Protein AF-A0A5J5WBJ9-F1 (afdb_monomer_lite)

Structure (mmCIF, N/CA/C/O backbone):
data_AF-A0A5J5WBJ9-F1
#
_entry.id   AF-A0A5J5WBJ9-F1
#
loop_
_atom_site.group_PDB
_atom_site.id
_atom_site.type_symbol
_atom_site.label_atom_id
_atom_site.label_alt_id
_atom_site.label_comp_id
_atom_site.label_asym_id
_atom_site.label_entity_id
_atom_site.label_seq_id
_atom_site.pdbx_PDB_ins_code
_atom_site.Cartn_x
_atom_site.Cartn_y
_atom_site.Cartn_z
_atom_site.occupancy
_atom_site.B_iso_or_equiv
_atom_site.auth_seq_id
_atom_site.auth_comp_id
_atom_site.auth_asym_id
_atom_site.auth_atom_id
_atom_site.pdbx_PDB_model_num
ATOM 1 N N . MET A 1 1 ? -6.992 -14.602 -32.167 1.00 37.50 1 MET A N 1
ATOM 2 C CA . MET A 1 1 ? -7.850 -14.339 -30.992 1.00 37.50 1 MET A CA 1
ATOM 3 C C . MET A 1 1 ? -7.803 -12.847 -30.700 1.00 37.50 1 MET A C 1
ATOM 5 O O . MET A 1 1 ? -6.756 -12.352 -30.309 1.00 37.50 1 MET A O 1
ATOM 9 N N . ARG A 1 2 ? -8.873 -12.108 -31.017 1.00 25.39 2 ARG A N 1
ATOM 10 C CA . ARG A 1 2 ? -8.967 -10.663 -30.762 1.00 25.39 2 ARG A CA 1
ATOM 11 C C . ARG A 1 2 ? -9.421 -10.459 -29.318 1.00 25.39 2 ARG A C 1
ATOM 13 O O . ARG A 1 2 ? -10.527 -10.859 -28.972 1.00 25.39 2 ARG A O 1
ATOM 20 N N . CYS A 1 3 ? -8.558 -9.868 -28.498 1.00 26.92 3 CYS A N 1
ATOM 21 C CA . CYS A 1 3 ? -8.935 -9.369 -27.183 1.00 26.92 3 CYS A CA 1
ATOM 22 C C . CYS A 1 3 ? -9.713 -8.067 -27.404 1.00 26.92 3 CYS A C 1
ATOM 24 O O . CYS A 1 3 ? -9.170 -7.117 -27.970 1.00 26.92 3 CYS A O 1
ATOM 26 N N . SER A 1 4 ? -10.996 -8.059 -27.053 1.00 29.95 4 SER A N 1
ATOM 27 C CA . SER A 1 4 ? -11.848 -6.879 -27.195 1.00 29.95 4 SER A CA 1
ATOM 28 C C . SER A 1 4 ? -11.725 -6.044 -25.924 1.00 29.95 4 SER A C 1
ATOM 30 O O . SER A 1 4 ? -11.955 -6.553 -24.830 1.00 29.95 4 SER A O 1
ATOM 32 N N . LEU A 1 5 ? -11.312 -4.787 -26.094 1.00 36.09 5 LEU A N 1
ATOM 33 C CA . LEU A 1 5 ? -11.252 -3.741 -25.072 1.00 36.09 5 LEU A CA 1
ATOM 34 C C . LEU A 1 5 ? -12.552 -3.696 -24.257 1.00 36.09 5 LEU A C 1
ATOM 36 O O . LEU A 1 5 ? -13.621 -3.472 -24.818 1.00 36.09 5 LEU A O 1
ATOM 40 N N . VAL A 1 6 ? -12.448 -3.870 -22.939 1.00 37.69 6 VAL A N 1
ATOM 41 C CA . VAL A 1 6 ? -13.538 -3.547 -22.014 1.00 37.69 6 VAL A CA 1
ATOM 42 C C . VAL A 1 6 ? -13.414 -2.061 -21.693 1.00 37.69 6 VAL A C 1
ATOM 44 O O . VAL A 1 6 ? -12.422 -1.623 -21.109 1.00 37.69 6 VAL A O 1
ATOM 47 N N . GLU A 1 7 ? -14.386 -1.278 -22.151 1.00 31.20 7 GLU A N 1
ATOM 48 C CA . GLU A 1 7 ? -14.459 0.159 -21.890 1.00 31.20 7 GLU A CA 1
ATOM 49 C C . GLU A 1 7 ? -14.558 0.463 -20.385 1.00 31.20 7 GLU A C 1
ATOM 51 O O . GLU A 1 7 ? -15.224 -0.261 -19.640 1.00 31.20 7 GLU A O 1
ATOM 56 N N . PRO A 1 8 ? -13.939 1.561 -19.917 1.00 35.12 8 PRO A N 1
ATOM 57 C CA . PRO A 1 8 ? -14.024 1.959 -18.522 1.00 35.12 8 PRO A CA 1
ATOM 58 C C . PRO A 1 8 ? -15.441 2.450 -18.188 1.00 35.12 8 PRO A C 1
ATOM 60 O O . PRO A 1 8 ? -15.953 3.394 -18.796 1.00 35.12 8 PRO A O 1
ATOM 63 N N . LEU A 1 9 ? -16.065 1.819 -17.189 1.00 41.16 9 LEU A N 1
ATOM 64 C CA . LEU A 1 9 ? -17.380 2.190 -16.663 1.00 41.16 9 LEU A CA 1
ATOM 65 C C . LEU A 1 9 ? -17.372 3.652 -16.181 1.00 41.16 9 LEU A C 1
ATOM 67 O O . LEU A 1 9 ? -16.736 4.004 -15.187 1.00 41.16 9 LEU A O 1
ATOM 71 N N . LYS A 1 10 ? -18.095 4.522 -16.896 1.00 32.03 10 LYS A N 1
ATOM 72 C CA . LYS A 1 10 ? -18.356 5.906 -16.480 1.00 32.03 10 LYS A CA 1
ATOM 73 C C . LYS A 1 10 ? -19.368 5.917 -15.332 1.00 32.03 10 LYS A C 1
ATOM 75 O O . LYS A 1 10 ? -20.545 5.635 -15.535 1.00 32.03 10 LYS A O 1
ATOM 80 N N . PHE A 1 11 ? -18.925 6.319 -14.143 1.00 40.19 11 PHE A N 1
ATOM 81 C CA . PHE A 1 11 ? -19.785 6.508 -12.976 1.00 40.19 11 PHE A CA 1
ATOM 82 C C . PHE A 1 11 ? -20.435 7.901 -12.997 1.00 40.19 11 PHE A C 1
ATOM 84 O O . PHE A 1 11 ? -19.752 8.913 -12.844 1.00 40.19 11 PHE A O 1
ATOM 91 N N . LYS A 1 12 ? -21.764 7.968 -13.143 1.00 33.06 12 LYS A N 1
ATOM 92 C CA . LYS A 1 12 ? -22.555 9.141 -12.735 1.00 33.06 12 LYS A CA 1
ATOM 93 C C . LYS A 1 12 ? -23.240 8.831 -11.400 1.00 33.06 12 LYS A C 1
ATOM 95 O O . LYS A 1 12 ? -23.960 7.847 -11.288 1.00 33.06 12 LYS A O 1
ATOM 100 N N . ASN A 1 13 ? -23.010 9.700 -10.416 1.00 35.25 13 ASN A N 1
ATOM 101 C CA . ASN A 1 13 ? -23.676 9.776 -9.106 1.00 35.25 13 ASN A CA 1
ATOM 102 C C . ASN A 1 13 ? -23.397 8.666 -8.074 1.00 35.25 13 ASN A C 1
ATOM 104 O O . ASN A 1 13 ? -24.315 8.219 -7.393 1.00 35.25 13 ASN A O 1
ATOM 108 N N . GLY A 1 14 ? -22.125 8.301 -7.876 1.00 42.06 14 GLY A N 1
ATOM 109 C CA . GLY A 1 14 ? -21.617 7.849 -6.564 1.00 42.06 14 GLY A CA 1
ATOM 110 C C . GLY A 1 14 ? -22.241 6.593 -5.938 1.00 42.06 14 GLY A C 1
ATOM 111 O O . GLY A 1 14 ? -21.978 6.313 -4.774 1.00 42.06 14 GLY A O 1
ATOM 112 N N . LYS A 1 15 ? -23.048 5.829 -6.677 1.00 34.28 15 LYS A N 1
ATOM 113 C CA . LYS A 1 15 ? -23.589 4.537 -6.250 1.00 34.28 15 LYS A CA 1
ATOM 114 C C . LYS A 1 15 ? -23.292 3.497 -7.331 1.00 34.28 15 LYS A C 1
ATOM 116 O O . LYS A 1 15 ? -23.750 3.680 -8.460 1.00 34.28 15 LYS A O 1
ATOM 121 N N . PRO A 1 16 ? -22.547 2.421 -7.032 1.00 38.72 16 PRO A N 1
ATOM 122 C CA . PRO A 1 16 ? -22.437 1.299 -7.951 1.00 38.72 16 PRO A CA 1
ATOM 123 C C . PRO A 1 16 ? -23.768 0.534 -7.959 1.00 38.72 16 PRO A C 1
ATOM 125 O O . PRO A 1 16 ? -24.131 -0.123 -6.987 1.00 38.72 16 PRO A O 1
ATOM 128 N N . HIS A 1 17 ? -24.517 0.649 -9.057 1.00 34.25 17 HIS A N 1
ATOM 129 C CA . HIS A 1 17 ? -25.639 -0.235 -9.362 1.00 34.25 17 HIS A CA 1
ATOM 130 C C . HIS A 1 17 ? -25.086 -1.431 -10.140 1.00 34.25 17 HIS A C 1
ATOM 132 O O . HIS A 1 17 ? -24.759 -1.314 -11.320 1.00 34.25 17 HIS A O 1
ATOM 138 N N . PHE A 1 18 ? -24.946 -2.573 -9.477 1.00 38.94 18 PHE A N 1
ATOM 139 C CA . PHE A 1 18 ? -24.620 -3.833 -10.134 1.00 38.94 18 PHE A CA 1
ATOM 140 C C . PHE A 1 18 ? -25.850 -4.291 -10.946 1.00 38.94 18 PHE A C 1
ATOM 142 O O . PHE A 1 18 ? -26.937 -4.418 -10.378 1.00 38.94 18 PHE A O 1
ATOM 149 N N . PRO A 1 19 ? -25.752 -4.512 -12.270 1.00 31.17 19 PRO A N 1
ATOM 150 C CA . PRO A 1 19 ? -26.824 -5.167 -12.998 1.00 31.17 19 PRO A CA 1
ATOM 151 C C . PRO A 1 19 ? -26.807 -6.648 -12.609 1.00 31.17 19 PRO A C 1
ATOM 153 O O . PRO A 1 19 ? -25.920 -7.398 -13.008 1.00 31.17 19 PRO A O 1
ATOM 156 N N . LE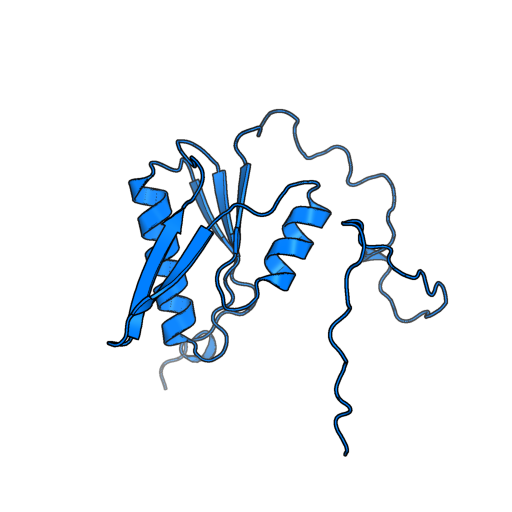U A 1 20 ? -27.776 -7.053 -11.789 1.00 37.75 20 LEU A N 1
ATOM 157 C CA . LEU A 1 20 ? -28.062 -8.454 -11.497 1.00 37.75 20 LEU A CA 1
ATOM 158 C C . LEU A 1 20 ? -28.526 -9.147 -12.786 1.00 37.75 20 LEU A C 1
ATOM 160 O O . LEU A 1 20 ? -29.705 -9.098 -13.125 1.00 37.75 20 LEU A O 1
ATOM 164 N N . LEU A 1 21 ? -27.618 -9.817 -13.495 1.00 35.09 21 LEU A N 1
ATOM 165 C CA . LEU A 1 21 ? -27.990 -10.883 -14.425 1.00 35.09 21 LEU A CA 1
ATOM 166 C C . LEU A 1 21 ? -28.059 -12.186 -13.624 1.00 35.09 21 LEU A C 1
ATOM 168 O O . LEU A 1 21 ? -27.122 -12.973 -13.547 1.00 35.09 21 LEU A O 1
ATOM 172 N N . ALA A 1 22 ? -29.186 -12.366 -12.943 1.00 36.09 22 ALA A N 1
ATOM 173 C CA . ALA A 1 22 ? -29.522 -13.609 -12.273 1.00 36.09 22 ALA A CA 1
ATOM 174 C C . ALA A 1 22 ? -29.914 -14.650 -13.334 1.00 36.09 22 ALA A C 1
ATOM 176 O O . ALA A 1 22 ? -31.062 -14.647 -13.766 1.00 36.09 22 ALA A O 1
ATOM 177 N N . SER A 1 23 ? -28.980 -15.483 -13.815 1.00 39.19 23 SER A N 1
ATOM 178 C CA . SER A 1 23 ? -29.309 -16.794 -14.435 1.00 39.19 23 SER A CA 1
ATOM 179 C C . SER A 1 23 ? -28.131 -17.675 -14.894 1.00 39.19 23 SER A C 1
ATOM 181 O O . SER A 1 23 ? -28.389 -18.651 -15.591 1.00 39.19 23 SER A O 1
ATOM 183 N N . ASP A 1 24 ? -26.874 -17.454 -14.487 1.00 33.31 24 ASP A N 1
ATOM 184 C CA . ASP A 1 24 ? -25.800 -18.414 -14.817 1.00 33.31 24 ASP A CA 1
ATOM 185 C C . ASP A 1 24 ? -25.565 -19.452 -13.695 1.00 33.31 24 ASP A C 1
ATOM 187 O O . ASP A 1 24 ? -25.149 -19.082 -12.593 1.00 33.31 24 ASP A O 1
ATOM 191 N N . PRO A 1 25 ? -25.764 -20.766 -13.946 1.00 39.06 25 PRO A N 1
ATOM 192 C CA . PRO A 1 25 ? -25.633 -21.827 -12.939 1.00 39.06 25 PRO A CA 1
ATOM 193 C C . PRO A 1 25 ? -24.176 -22.199 -12.594 1.00 39.06 25 PRO A C 1
ATOM 195 O O . PRO A 1 25 ? -23.948 -23.129 -11.825 1.00 39.06 25 PRO A O 1
ATOM 198 N N . ALA A 1 26 ? -23.184 -21.491 -13.145 1.00 41.34 26 ALA A N 1
ATOM 199 C CA . ALA A 1 26 ? -21.758 -21.719 -12.887 1.00 41.34 26 ALA A CA 1
ATOM 200 C C . ALA A 1 26 ? -21.170 -20.820 -11.781 1.00 41.34 26 ALA A C 1
ATOM 202 O O . ALA A 1 26 ? -19.983 -20.927 -11.469 1.00 41.34 26 ALA A O 1
ATOM 203 N N . PHE A 1 27 ? -21.971 -19.936 -11.177 1.00 33.28 27 PHE A N 1
ATOM 204 C CA . PHE A 1 27 ? -21.518 -19.118 -10.056 1.00 33.28 27 PHE A CA 1
ATOM 205 C C . PHE A 1 27 ? -21.615 -19.904 -8.743 1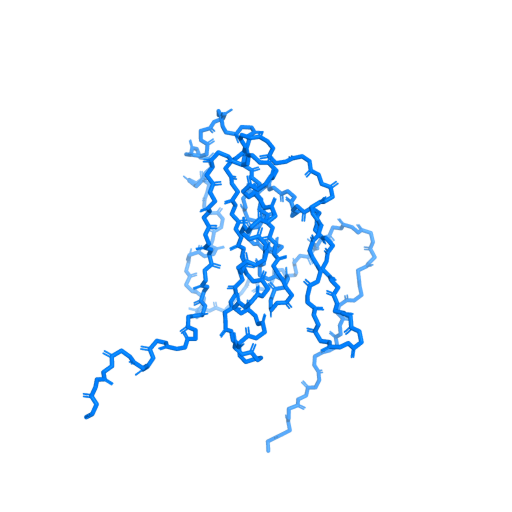.00 33.28 27 PHE A C 1
ATOM 207 O O . PHE A 1 27 ? -22.712 -20.324 -8.369 1.00 33.28 27 PHE A O 1
ATOM 214 N N . PRO A 1 28 ? -20.506 -20.100 -8.004 1.00 34.16 28 PRO A N 1
ATOM 215 C CA . PRO A 1 28 ? -20.591 -20.661 -6.667 1.00 34.16 28 PRO A CA 1
ATOM 216 C C . PRO A 1 28 ? -21.463 -19.747 -5.798 1.00 34.16 28 PRO A C 1
ATOM 218 O O . PRO A 1 28 ? -21.251 -18.534 -5.737 1.00 34.16 28 PRO A O 1
ATOM 221 N N . THR A 1 29 ? -22.407 -20.345 -5.070 1.00 38.69 29 THR A N 1
ATOM 222 C CA . THR A 1 29 ? -23.354 -19.710 -4.129 1.00 38.69 29 THR A CA 1
ATOM 223 C C . THR A 1 29 ? -22.676 -18.923 -2.993 1.00 38.69 29 THR A C 1
ATOM 225 O O . THR A 1 29 ? -23.347 -18.347 -2.144 1.00 38.69 29 THR A O 1
ATOM 228 N N . PHE A 1 30 ? -21.340 -18.857 -2.983 1.00 43.66 30 PHE A N 1
ATOM 229 C CA . PHE A 1 30 ? -20.525 -18.011 -2.113 1.00 43.66 30 PHE A CA 1
ATOM 230 C C . PHE A 1 30 ? -20.877 -16.517 -2.232 1.00 43.66 30 PHE A C 1
ATOM 232 O O . PHE A 1 30 ? -20.699 -15.770 -1.278 1.00 43.66 30 PHE A O 1
ATOM 239 N N . PHE A 1 31 ? -21.412 -16.093 -3.383 1.00 40.62 31 PHE A N 1
ATOM 240 C CA . PHE A 1 31 ? -21.829 -14.710 -3.641 1.00 40.62 31 PHE A CA 1
ATOM 241 C C . PHE A 1 31 ? -23.324 -14.445 -3.412 1.00 40.62 31 PHE A C 1
ATOM 243 O O . PHE A 1 31 ? -23.793 -13.337 -3.675 1.00 40.62 31 PHE A O 1
ATOM 250 N N . SER A 1 32 ? -24.097 -15.420 -2.922 1.00 36.66 32 SER A N 1
ATOM 251 C CA . SER A 1 32 ? -25.461 -15.127 -2.479 1.00 36.66 32 SER A CA 1
ATOM 252 C C . SER A 1 32 ? -25.401 -14.291 -1.196 1.00 36.66 32 SER A C 1
ATOM 254 O O . SER A 1 32 ? -24.756 -14.723 -0.237 1.00 36.66 32 SER A O 1
ATOM 256 N N . PRO A 1 33 ? -26.082 -13.131 -1.121 1.00 43.94 33 PRO A N 1
ATOM 257 C CA . PRO A 1 33 ? -26.182 -12.348 0.101 1.00 43.94 33 PRO A CA 1
ATOM 258 C C . PRO A 1 33 ? -27.173 -13.046 1.038 1.00 43.94 33 PRO A C 1
ATOM 260 O O . PRO A 1 33 ? -28.291 -12.588 1.256 1.00 43.94 33 PRO A O 1
ATOM 263 N N . ASN A 1 34 ? -26.784 -14.207 1.560 1.00 34.66 34 ASN A N 1
ATOM 264 C CA . ASN A 1 34 ? -27.501 -14.844 2.645 1.00 34.66 34 ASN A CA 1
ATOM 265 C C . ASN A 1 34 ? -27.129 -14.101 3.925 1.00 34.66 34 ASN A C 1
ATOM 267 O O . ASN A 1 34 ? -25.961 -13.980 4.296 1.00 34.66 34 ASN A O 1
ATOM 271 N N . SER A 1 35 ? -28.165 -13.588 4.573 1.00 42.03 35 SER A N 1
ATOM 272 C CA . SER A 1 35 ? -28.226 -12.724 5.750 1.00 42.03 35 SER A CA 1
ATOM 273 C C . SER A 1 35 ? -27.650 -13.326 7.045 1.00 42.03 35 SER A C 1
ATOM 275 O O . SER A 1 35 ? -28.189 -13.098 8.123 1.00 42.03 35 SER A O 1
ATOM 277 N N . HIS A 1 36 ? -26.561 -14.095 6.961 1.00 40.97 36 HIS A N 1
ATOM 278 C CA . HIS A 1 36 ? -25.895 -14.738 8.095 1.00 40.97 36 HIS A CA 1
ATOM 279 C C . HIS A 1 36 ? -24.435 -14.302 8.307 1.00 40.97 36 HIS A C 1
ATOM 281 O O . HIS A 1 36 ? -23.872 -14.614 9.349 1.00 40.97 36 HIS A O 1
ATOM 287 N N . PHE A 1 37 ? -23.840 -13.519 7.397 1.00 41.88 37 PHE A N 1
ATOM 288 C CA . PHE A 1 37 ? -22.499 -12.929 7.588 1.00 41.88 37 PHE A CA 1
ATOM 289 C C . PHE A 1 37 ? -22.535 -11.533 8.243 1.00 41.88 37 PHE A C 1
ATOM 291 O O . PHE A 1 37 ? -21.555 -10.795 8.227 1.00 41.88 37 PHE A O 1
ATOM 298 N N . GLN A 1 38 ? -23.686 -11.142 8.799 1.00 41.28 38 GLN A N 1
ATOM 299 C CA . GLN A 1 38 ? -23.926 -9.790 9.314 1.00 41.28 38 GLN A CA 1
ATOM 300 C C . GLN A 1 38 ? -23.560 -9.621 10.802 1.00 41.28 38 GLN A C 1
ATOM 302 O O . GLN A 1 38 ? -23.540 -8.491 11.285 1.00 41.28 38 GLN A O 1
ATOM 307 N N . ASN A 1 39 ? -23.255 -10.697 11.541 1.00 40.66 39 ASN A N 1
ATOM 308 C CA . ASN A 1 39 ? -23.261 -10.645 13.012 1.00 40.66 39 ASN A CA 1
ATOM 309 C C . ASN A 1 39 ? -21.907 -10.836 13.723 1.00 40.66 39 ASN A C 1
ATOM 311 O O . ASN A 1 39 ? -21.866 -10.643 14.934 1.00 40.66 39 ASN A O 1
ATOM 315 N N . ASP A 1 40 ? -20.803 -11.113 13.018 1.00 47.59 40 ASP A N 1
ATOM 316 C CA . ASP A 1 40 ? -19.493 -11.342 13.665 1.00 47.59 40 ASP A CA 1
ATOM 317 C C . ASP A 1 40 ? -18.484 -10.193 13.532 1.00 47.59 40 ASP A C 1
ATOM 319 O O . ASP A 1 40 ? -17.419 -10.235 14.156 1.00 47.59 40 ASP A O 1
ATOM 323 N N . ILE A 1 41 ? -18.806 -9.113 12.805 1.00 55.41 41 ILE A N 1
ATOM 324 C CA . ILE A 1 41 ? -18.036 -7.868 12.940 1.00 55.41 41 ILE A CA 1
ATOM 325 C C . ILE A 1 41 ? -18.460 -7.232 14.263 1.00 55.41 41 ILE A C 1
ATOM 327 O O . ILE A 1 41 ? -19.337 -6.372 14.332 1.00 55.41 41 ILE A O 1
ATOM 331 N N . ASN A 1 42 ? -17.850 -7.737 15.336 1.00 47.50 42 ASN A N 1
ATOM 332 C CA . ASN A 1 42 ? -17.911 -7.192 16.677 1.00 47.50 42 ASN A CA 1
ATOM 333 C C . ASN A 1 42 ? -17.854 -5.664 16.584 1.00 47.50 42 ASN A C 1
ATOM 335 O O . ASN A 1 42 ? -16.866 -5.087 16.127 1.00 47.50 42 ASN A O 1
ATOM 339 N N . LYS A 1 43 ? -18.920 -5.012 17.051 1.00 46.06 43 LYS A N 1
ATOM 340 C CA . LYS A 1 43 ? -19.172 -3.559 17.041 1.00 46.06 43 LYS A CA 1
ATOM 341 C C . LYS A 1 43 ? -18.115 -2.727 17.804 1.00 46.06 43 LYS A C 1
ATOM 343 O O . LYS A 1 43 ? -18.307 -1.538 18.037 1.00 46.06 43 LYS A O 1
ATOM 348 N N . HIS A 1 44 ? -17.006 -3.347 18.206 1.00 45.16 44 HIS A N 1
ATOM 349 C CA . HIS A 1 44 ? -15.931 -2.796 19.020 1.00 45.16 44 HIS A CA 1
ATOM 350 C C . HIS A 1 44 ? -14.653 -2.423 18.260 1.00 45.16 44 HIS A C 1
ATOM 352 O O . HIS A 1 44 ? -13.796 -1.786 18.871 1.00 45.16 44 HIS A O 1
ATOM 358 N N . ASP A 1 45 ? -14.507 -2.734 16.965 1.00 56.44 45 ASP A N 1
ATOM 359 C CA . ASP A 1 45 ? -13.329 -2.289 16.203 1.00 56.44 45 ASP A CA 1
ATOM 360 C C . ASP A 1 45 ? -13.619 -1.046 15.351 1.00 56.44 45 ASP A C 1
ATOM 362 O O . ASP A 1 45 ? -13.465 -1.027 14.133 1.00 56.44 45 ASP A O 1
ATOM 366 N N . THR A 1 46 ? -13.983 0.059 16.009 1.00 62.06 46 THR A N 1
ATOM 367 C CA . THR A 1 46 ? -14.028 1.410 15.406 1.00 62.06 46 THR A CA 1
ATOM 368 C C . THR A 1 46 ? -12.659 1.905 14.917 1.00 62.06 46 THR A C 1
ATOM 370 O O . THR A 1 46 ? -12.506 3.063 14.527 1.00 62.06 46 THR A O 1
ATOM 373 N N . ARG A 1 47 ? -11.634 1.049 14.955 1.00 84.50 47 ARG A N 1
ATOM 374 C CA . ARG A 1 47 ? -10.244 1.363 14.647 1.00 84.50 47 ARG A CA 1
ATOM 375 C C . ARG A 1 47 ? -9.687 0.483 13.527 1.00 84.50 47 ARG A C 1
ATOM 377 O O . ARG A 1 47 ? -8.470 0.438 13.369 1.00 84.50 47 ARG A O 1
ATOM 384 N N . LEU A 1 48 ? -10.529 -0.191 12.743 1.00 94.06 48 LEU A N 1
ATOM 385 C CA . LEU A 1 48 ? -10.090 -0.915 11.549 1.00 94.06 48 LEU A CA 1
ATOM 386 C C . LEU A 1 48 ? -9.908 0.047 10.367 1.00 94.06 48 LEU A C 1
ATOM 388 O O . LEU A 1 48 ? -10.762 0.892 10.103 1.00 94.06 48 LEU A O 1
ATOM 392 N N . ARG A 1 49 ? -8.782 -0.066 9.655 1.00 95.69 49 ARG A N 1
ATOM 393 C CA . ARG A 1 49 ? -8.462 0.740 8.467 1.00 95.69 49 ARG A CA 1
ATOM 394 C C . ARG A 1 49 ? -7.918 -0.141 7.353 1.00 95.69 49 ARG A C 1
ATOM 396 O O . ARG A 1 49 ? -7.033 -0.954 7.599 1.00 95.69 49 ARG A O 1
ATOM 403 N N . ILE A 1 50 ? -8.413 0.050 6.135 1.00 97.06 50 ILE A N 1
ATOM 404 C CA . ILE A 1 50 ? -7.969 -0.685 4.946 1.00 97.06 50 ILE A CA 1
ATOM 405 C C . ILE A 1 50 ? -7.341 0.317 3.987 1.00 97.06 50 ILE A C 1
ATOM 407 O O . ILE A 1 50 ? -7.970 1.316 3.663 1.00 97.06 50 ILE A O 1
ATOM 411 N N . PHE A 1 51 ? -6.132 0.049 3.510 1.00 97.94 51 PHE A N 1
ATOM 412 C CA . PHE A 1 51 ? -5.494 0.812 2.440 1.00 97.94 51 PHE A CA 1
ATOM 413 C C . PHE A 1 51 ? -5.124 -0.129 1.303 1.00 97.94 51 PHE A C 1
ATOM 415 O O . PHE A 1 51 ? -4.838 -1.304 1.529 1.00 97.94 51 PHE A O 1
ATOM 422 N N . SER A 1 52 ? -5.083 0.403 0.087 1.00 98.00 52 SER A N 1
ATOM 423 C CA . SER A 1 52 ? -4.581 -0.316 -1.079 1.00 98.00 52 SER A CA 1
ATOM 424 C C . SER A 1 52 ? -3.327 0.356 -1.609 1.00 98.00 52 SER A C 1
ATOM 426 O O . SER A 1 52 ? -3.257 1.586 -1.643 1.00 98.00 52 SER A O 1
ATOM 428 N N . GLY A 1 53 ? -2.361 -0.445 -2.049 1.00 97.06 53 GLY A N 1
ATOM 429 C CA . GLY A 1 53 ? -1.305 0.048 -2.923 1.00 97.06 53 GLY A CA 1
ATOM 430 C C . GLY A 1 53 ? -1.780 0.179 -4.376 1.00 97.06 53 GLY A C 1
ATOM 431 O O . GLY A 1 53 ? -2.969 0.033 -4.688 1.00 97.06 53 GLY A O 1
ATOM 432 N N . THR A 1 54 ? -0.841 0.474 -5.268 1.00 97.19 54 THR A N 1
ATOM 433 C CA . THR A 1 54 ? -1.047 0.755 -6.692 1.00 97.19 54 THR A CA 1
ATOM 434 C C . THR A 1 54 ? -1.186 -0.500 -7.549 1.00 97.19 54 THR A C 1
ATOM 436 O O . THR A 1 54 ? -1.696 -0.403 -8.664 1.00 97.19 54 THR A O 1
ATOM 439 N N . ALA A 1 55 ? -0.808 -1.678 -7.040 1.00 96.56 55 ALA A N 1
ATOM 440 C CA . ALA A 1 55 ? -0.831 -2.913 -7.820 1.00 96.56 55 ALA A CA 1
ATOM 441 C C . ALA A 1 55 ? -2.257 -3.360 -8.186 1.00 96.56 55 ALA A C 1
ATOM 443 O O . ALA A 1 55 ? -2.483 -3.874 -9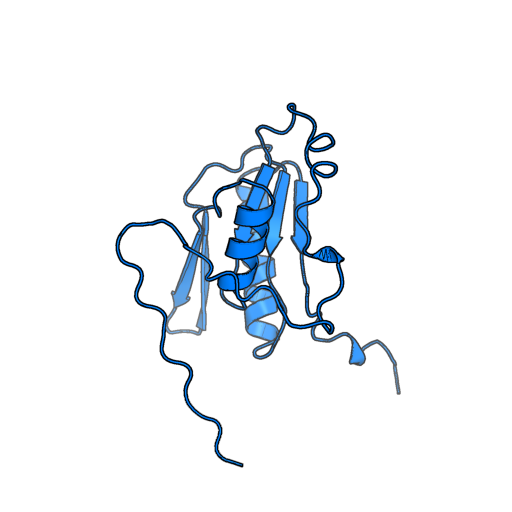.281 1.00 96.56 55 ALA A O 1
ATOM 444 N N . ASN A 1 56 ? -3.225 -3.178 -7.277 1.00 96.19 56 ASN A N 1
ATOM 445 C CA . ASN A 1 56 ? -4.640 -3.447 -7.549 1.00 96.19 56 ASN A CA 1
ATOM 446 C C . ASN A 1 56 ? -5.584 -2.640 -6.625 1.00 96.19 56 ASN A C 1
ATOM 448 O O . ASN A 1 56 ? -6.126 -3.193 -5.664 1.00 96.19 56 ASN A O 1
ATOM 452 N N . PRO A 1 57 ? -5.819 -1.345 -6.914 1.00 95.69 57 PRO A N 1
ATOM 453 C CA . PRO A 1 57 ? -6.715 -0.503 -6.118 1.00 95.69 57 PRO A CA 1
ATOM 454 C C . PRO A 1 57 ? -8.183 -0.943 -6.171 1.00 95.69 57 PRO A C 1
ATOM 456 O O . PRO A 1 57 ? -8.912 -0.748 -5.199 1.00 95.69 57 PRO A O 1
ATOM 459 N N . ALA A 1 58 ? -8.617 -1.557 -7.278 1.00 96.56 58 ALA A N 1
ATOM 460 C CA . ALA A 1 58 ? -9.986 -2.044 -7.434 1.00 96.56 58 ALA A CA 1
ATOM 461 C C . ALA A 1 58 ? -10.306 -3.138 -6.406 1.00 96.56 58 ALA A C 1
ATOM 463 O O . ALA A 1 58 ? -11.316 -3.053 -5.714 1.00 96.56 58 ALA A O 1
ATOM 464 N N . LEU A 1 59 ? -9.392 -4.094 -6.220 1.00 95.94 59 LEU A N 1
ATOM 465 C CA . LEU A 1 59 ? -9.556 -5.153 -5.226 1.00 95.94 59 LEU A CA 1
ATOM 466 C C . LEU A 1 59 ? -9.629 -4.602 -3.796 1.00 95.94 59 LEU A C 1
ATOM 468 O O . LEU A 1 59 ? -10.465 -5.035 -3.008 1.00 95.94 59 LEU A O 1
ATOM 472 N N . GLY A 1 60 ? -8.781 -3.628 -3.450 1.00 95.56 60 GLY A N 1
ATOM 473 C CA . GLY A 1 60 ? -8.855 -2.974 -2.142 1.00 95.56 60 GLY A CA 1
ATOM 474 C C . GLY A 1 60 ? -10.209 -2.296 -1.909 1.00 95.56 60 GLY A C 1
ATOM 475 O O . GLY A 1 60 ? -10.785 -2.416 -0.827 1.00 95.56 60 GLY A O 1
ATOM 476 N N . GLN A 1 61 ? -10.744 -1.637 -2.939 1.00 96.06 61 GLN A N 1
ATOM 477 C CA . GLN A 1 61 ? -12.055 -0.992 -2.893 1.00 96.06 61 GLN A CA 1
ATOM 478 C C . GLN A 1 61 ? -13.205 -2.000 -2.746 1.00 96.06 61 GLN A C 1
ATOM 480 O O . GLN A 1 61 ? -14.138 -1.745 -1.984 1.00 96.06 61 GLN A O 1
ATOM 485 N N . GLU A 1 62 ? -13.141 -3.135 -3.443 1.00 96.06 62 GLU A N 1
ATOM 486 C CA . GLU A 1 62 ? -14.122 -4.222 -3.332 1.00 96.06 62 GLU A CA 1
ATOM 487 C C . GLU A 1 62 ? -14.129 -4.835 -1.928 1.00 96.06 62 GLU A C 1
ATOM 489 O O . GLU A 1 62 ? -15.197 -4.984 -1.335 1.00 96.06 62 GLU A O 1
ATOM 494 N N . ILE A 1 63 ? -12.951 -5.111 -1.356 1.00 94.06 63 ILE A N 1
ATOM 495 C CA . ILE A 1 63 ? -12.820 -5.635 0.013 1.00 94.06 63 ILE A CA 1
ATOM 496 C C . ILE A 1 63 ? -13.409 -4.647 1.025 1.00 94.06 63 ILE A C 1
ATOM 498 O O . ILE A 1 63 ? -14.195 -5.043 1.886 1.00 94.06 63 ILE A O 1
ATOM 502 N N . ALA A 1 64 ? -13.072 -3.358 0.912 1.00 93.69 64 ALA A N 1
ATOM 503 C CA . ALA A 1 64 ? -13.618 -2.331 1.795 1.00 93.69 64 ALA A CA 1
ATOM 504 C C . ALA A 1 64 ? -15.151 -2.255 1.688 1.00 93.69 64 ALA A C 1
ATOM 506 O O . ALA A 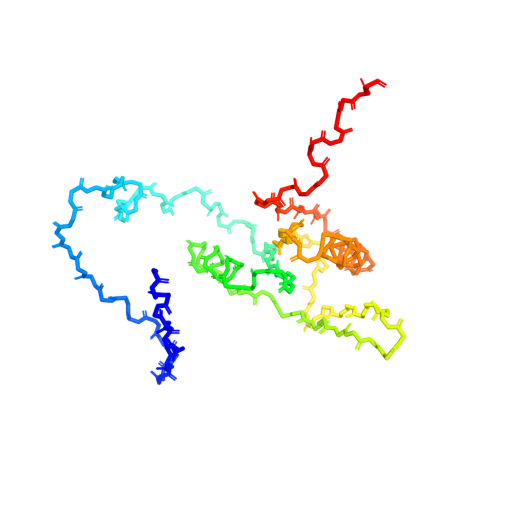1 64 ? -15.840 -2.271 2.707 1.00 93.69 64 ALA A O 1
ATOM 507 N N . CYS A 1 65 ? -15.686 -2.273 0.462 1.00 93.19 65 CYS A N 1
ATOM 508 C CA . CYS A 1 65 ? -17.124 -2.252 0.211 1.00 93.19 65 CYS A CA 1
ATOM 509 C C . CYS A 1 65 ? -17.836 -3.476 0.803 1.00 93.19 65 CYS A C 1
ATOM 511 O O . CYS A 1 65 ? -18.860 -3.317 1.464 1.00 93.19 65 CYS A O 1
ATOM 513 N N . TYR A 1 66 ? -17.268 -4.672 0.632 1.00 94.06 66 TYR A N 1
ATOM 514 C CA . TYR A 1 66 ? -17.800 -5.908 1.208 1.00 94.06 66 TYR A CA 1
ATOM 515 C C . TYR A 1 66 ? -17.845 -5.861 2.743 1.00 94.06 66 TYR A C 1
ATOM 517 O O . TYR A 1 66 ? -18.782 -6.362 3.357 1.00 94.06 66 TYR A O 1
ATOM 525 N N . MET A 1 67 ? -16.867 -5.205 3.371 1.00 90.00 67 MET A N 1
ATOM 526 C CA . MET A 1 67 ? -16.821 -5.004 4.824 1.00 90.00 67 MET A CA 1
ATOM 527 C C . MET A 1 67 ? -17.683 -3.830 5.319 1.00 90.00 67 MET A C 1
ATOM 529 O O . MET A 1 67 ? -17.723 -3.576 6.522 1.00 90.00 67 MET A O 1
ATOM 533 N N . GLY A 1 68 ? -18.356 -3.096 4.426 1.00 89.00 68 GLY A N 1
ATOM 534 C CA . GLY A 1 68 ? -19.118 -1.895 4.780 1.00 89.00 68 GLY A CA 1
ATOM 535 C C . GLY A 1 68 ? -18.243 -0.720 5.236 1.00 89.00 68 GLY A C 1
ATOM 536 O O . GLY A 1 68 ? -18.697 0.120 6.009 1.00 89.00 68 GLY A O 1
ATOM 537 N N . LEU A 1 69 ? -16.986 -0.671 4.787 1.00 91.62 69 LEU A N 1
ATOM 538 C CA . LEU A 1 69 ? -15.996 0.350 5.125 1.00 91.62 69 LEU A CA 1
ATOM 539 C C . LEU A 1 69 ? -15.626 1.191 3.900 1.00 91.62 69 LEU A C 1
ATOM 541 O O . LEU A 1 69 ? -15.757 0.767 2.752 1.00 91.62 69 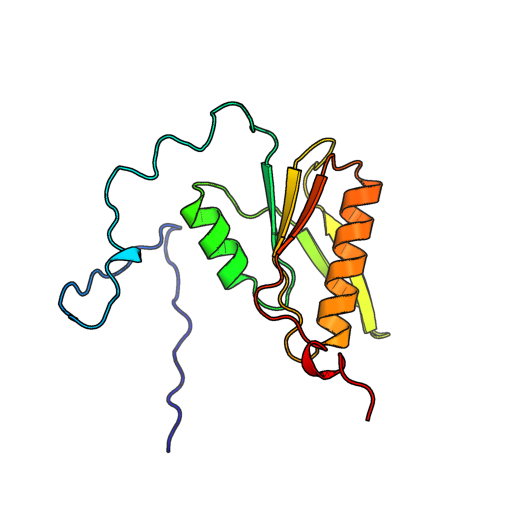LEU A O 1
ATOM 545 N N . GLU A 1 70 ? -15.096 2.385 4.149 1.00 93.38 70 GLU A N 1
ATOM 546 C CA . GLU A 1 70 ? -14.453 3.187 3.111 1.00 93.38 70 GLU A CA 1
ATOM 547 C C . GLU A 1 70 ? -12.976 2.806 2.980 1.00 93.38 70 GLU A C 1
ATOM 549 O O . GLU A 1 70 ? -12.298 2.520 3.972 1.00 93.38 70 GLU A O 1
ATOM 554 N N . LEU A 1 71 ? -12.465 2.826 1.747 1.00 95.38 71 LEU A N 1
ATOM 555 C CA . LEU A 1 71 ? -11.042 2.637 1.504 1.00 95.38 71 LEU A CA 1
ATOM 556 C C . LEU A 1 71 ? -10.275 3.854 2.034 1.00 95.38 71 LEU A C 1
ATOM 558 O O . LEU A 1 71 ? -10.583 5.003 1.706 1.00 95.38 71 LEU A O 1
ATOM 562 N N . GLY A 1 72 ? -9.266 3.591 2.853 1.00 95.50 72 GLY A N 1
ATOM 563 C CA . GLY A 1 72 ? -8.447 4.608 3.480 1.00 95.50 72 GLY A CA 1
ATOM 564 C C . GLY A 1 72 ? -7.674 5.439 2.463 1.00 95.50 72 GLY A C 1
ATOM 565 O O . GLY A 1 72 ? -7.199 4.952 1.432 1.00 95.50 72 GLY A O 1
ATOM 566 N N . LYS A 1 73 ? -7.528 6.729 2.765 1.00 96.31 73 LYS A N 1
ATOM 567 C CA . LYS A 1 73 ? -6.888 7.687 1.860 1.00 96.31 73 LYS A CA 1
ATOM 568 C C . LYS A 1 73 ? -5.370 7.612 1.997 1.00 96.31 73 LYS A C 1
ATOM 570 O O . LYS A 1 73 ? -4.802 7.978 3.027 1.00 96.31 73 LYS A O 1
ATOM 575 N N . ILE A 1 74 ? -4.706 7.173 0.933 1.00 97.12 74 ILE A N 1
ATOM 576 C CA . ILE A 1 74 ? -3.249 7.092 0.840 1.00 97.12 74 ILE A CA 1
ATOM 577 C C . ILE A 1 74 ? -2.773 7.747 -0.452 1.00 97.12 74 ILE A C 1
ATOM 579 O O . ILE A 1 74 ? -3.369 7.592 -1.515 1.00 97.12 74 ILE A O 1
ATOM 583 N N . LYS A 1 75 ? -1.691 8.514 -0.354 1.00 97.50 75 LYS A N 1
ATOM 584 C CA . LYS A 1 75 ? -1.043 9.159 -1.489 1.00 97.50 75 LYS A CA 1
ATOM 585 C C . LYS A 1 75 ? 0.253 8.430 -1.778 1.00 97.50 75 LYS A C 1
ATOM 587 O O . LYS A 1 75 ? 1.179 8.486 -0.972 1.00 97.50 75 LYS A O 1
ATOM 592 N N . ILE A 1 76 ? 0.304 7.788 -2.936 1.00 97.06 76 ILE A N 1
ATOM 593 C CA . ILE A 1 76 ? 1.483 7.089 -3.435 1.00 97.06 76 ILE A CA 1
ATOM 594 C C . ILE A 1 76 ? 1.960 7.818 -4.686 1.00 97.06 76 ILE A C 1
ATOM 596 O O . ILE A 1 76 ? 1.161 8.158 -5.561 1.00 97.06 76 ILE A O 1
ATOM 600 N N . LYS A 1 77 ? 3.251 8.132 -4.744 1.00 96.38 77 LYS A N 1
ATOM 601 C CA . LYS A 1 77 ? 3.883 8.807 -5.879 1.00 96.38 77 LYS A CA 1
ATOM 602 C C . LYS A 1 77 ? 5.221 8.161 -6.187 1.00 96.38 77 LYS A C 1
ATOM 604 O O . LYS A 1 77 ? 5.867 7.631 -5.292 1.00 96.38 77 LYS A O 1
ATOM 609 N N . ARG A 1 78 ? 5.640 8.268 -7.444 1.00 95.25 78 ARG A N 1
ATOM 610 C CA . ARG A 1 78 ? 6.989 7.917 -7.882 1.00 95.25 78 ARG A CA 1
ATOM 611 C C . ARG A 1 78 ? 7.735 9.194 -8.251 1.00 95.25 78 ARG A C 1
ATOM 613 O O . ARG A 1 78 ? 7.163 10.060 -8.919 1.00 95.25 78 ARG A O 1
ATOM 620 N N . PHE A 1 79 ? 8.958 9.332 -7.763 1.00 95.12 79 PHE A N 1
ATOM 621 C CA . PHE A 1 79 ? 9.865 10.412 -8.135 1.00 95.12 79 PHE A CA 1
ATOM 622 C C . PHE A 1 79 ? 10.558 10.101 -9.472 1.00 95.12 79 PHE A C 1
ATOM 624 O O . PHE A 1 79 ? 10.434 8.999 -10.009 1.00 95.12 79 PHE A O 1
ATOM 631 N N . ALA A 1 80 ? 11.244 11.092 -10.049 1.00 94.75 80 ALA A N 1
ATOM 632 C CA . ALA A 1 80 ? 11.884 10.962 -11.364 1.00 94.75 80 ALA A CA 1
ATOM 633 C C . ALA A 1 80 ? 13.055 9.960 -11.377 1.00 94.75 80 ALA A C 1
ATOM 635 O O . ALA A 1 80 ? 13.384 9.413 -12.425 1.00 94.75 80 ALA A O 1
ATOM 636 N N . ASP A 1 81 ? 13.653 9.712 -10.216 1.00 94.44 81 ASP A N 1
ATOM 637 C CA . ASP A 1 81 ? 14.694 8.710 -9.967 1.00 94.44 81 ASP A CA 1
ATOM 638 C C . ASP A 1 81 ? 14.135 7.297 -9.707 1.00 94.44 81 ASP A C 1
ATOM 640 O O . ASP A 1 81 ? 14.900 6.341 -9.600 1.00 94.44 81 ASP A O 1
ATOM 644 N N . GLY A 1 82 ? 12.808 7.144 -9.640 1.00 89.62 82 GLY A N 1
ATOM 645 C CA . GLY A 1 82 ? 12.138 5.875 -9.364 1.00 89.62 82 GLY A CA 1
ATOM 646 C C . GLY A 1 82 ? 11.877 5.600 -7.881 1.00 89.62 82 GLY A C 1
ATOM 647 O O . GLY A 1 82 ? 11.290 4.563 -7.565 1.00 89.62 82 GLY A O 1
ATOM 648 N N . GLU A 1 83 ? 12.239 6.509 -6.971 1.00 95.19 83 GLU A N 1
ATOM 649 C CA . GLU A 1 83 ? 11.914 6.366 -5.553 1.00 95.19 83 GLU A CA 1
ATOM 650 C C . GLU A 1 83 ? 10.400 6.456 -5.307 1.00 95.19 83 GLU A C 1
ATOM 652 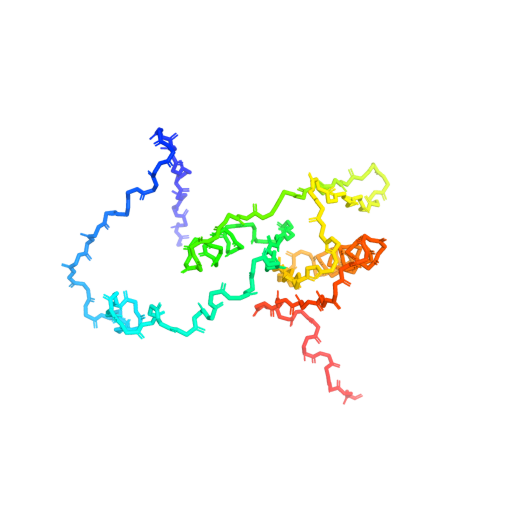O O . GLU A 1 83 ? 9.667 7.208 -5.960 1.00 95.19 83 GLU A O 1
ATOM 657 N N . ILE A 1 84 ? 9.913 5.681 -4.336 1.00 96.81 84 ILE A N 1
ATOM 658 C CA . ILE A 1 84 ? 8.490 5.602 -4.001 1.00 96.81 84 ILE A CA 1
ATOM 659 C C . ILE A 1 84 ? 8.216 6.445 -2.755 1.00 96.81 84 ILE A C 1
ATOM 661 O O . ILE A 1 84 ? 8.765 6.211 -1.680 1.00 96.81 84 ILE A O 1
ATOM 665 N N . TYR A 1 85 ? 7.300 7.397 -2.887 1.00 97.25 85 TYR A N 1
ATOM 666 C CA . TYR A 1 85 ? 6.788 8.208 -1.793 1.00 97.25 85 TYR A CA 1
ATOM 667 C C . TYR A 1 85 ? 5.412 7.725 -1.361 1.00 97.25 85 TYR A C 1
ATOM 669 O O . TYR A 1 85 ? 4.493 7.650 -2.178 1.00 97.25 85 TYR A O 1
ATOM 677 N N . VAL A 1 86 ? 5.245 7.494 -0.060 1.00 97.88 86 VAL A N 1
ATOM 678 C CA . VAL A 1 86 ? 3.965 7.116 0.542 1.00 97.88 86 VAL A CA 1
ATOM 679 C C . VAL A 1 86 ? 3.614 8.070 1.676 1.00 97.88 86 VAL A C 1
ATOM 681 O O . VAL A 1 86 ? 4.413 8.310 2.582 1.00 97.88 86 VAL A O 1
ATOM 684 N N . GLN A 1 87 ? 2.382 8.574 1.655 1.00 97.56 87 GLN A N 1
ATOM 685 C CA . GLN A 1 87 ? 1.821 9.411 2.707 1.00 97.56 87 GLN A CA 1
ATOM 686 C C . GLN A 1 87 ? 0.384 8.989 3.018 1.00 97.56 87 GLN A C 1
ATOM 688 O O . GLN A 1 87 ? -0.498 9.063 2.162 1.00 97.56 87 GLN A O 1
ATOM 693 N N . LEU A 1 88 ? 0.140 8.596 4.268 1.00 97.19 88 LEU A N 1
ATOM 694 C CA . LEU A 1 88 ? -1.209 8.389 4.793 1.00 97.19 88 LEU A CA 1
ATOM 695 C C . LEU A 1 88 ? -1.904 9.751 4.925 1.00 97.19 88 LEU A C 1
ATOM 697 O O . LEU A 1 88 ? -1.332 10.681 5.493 1.00 97.19 88 LEU A O 1
ATOM 701 N N . GLN A 1 89 ? -3.119 9.882 4.391 1.00 97.38 89 GLN A N 1
ATOM 702 C CA . GLN A 1 89 ? -3.899 11.129 4.438 1.00 97.38 89 GLN A CA 1
ATOM 703 C C . GLN A 1 89 ? -4.926 11.149 5.576 1.00 97.38 89 GLN A C 1
ATOM 705 O O . GLN A 1 89 ? -5.760 12.048 5.657 1.00 97.38 89 GLN A O 1
ATOM 710 N N . GLU A 1 90 ? -4.867 10.161 6.462 1.00 93.88 90 GLU A N 1
ATOM 711 C CA . GLU A 1 90 ? -5.712 10.049 7.640 1.00 93.88 90 GLU A CA 1
ATOM 712 C C . GLU A 1 90 ? -4.939 9.422 8.803 1.00 93.88 90 GLU A C 1
ATOM 714 O O . GLU A 1 90 ? -3.914 8.762 8.616 1.00 93.88 90 GLU A O 1
ATOM 719 N N . SER A 1 91 ? -5.421 9.651 10.026 1.00 94.44 91 SER A N 1
ATOM 720 C CA . SER A 1 91 ? -4.781 9.107 11.223 1.00 94.44 91 SER A CA 1
ATOM 721 C C . SER A 1 91 ? -5.037 7.607 11.347 1.00 94.44 91 SER A C 1
ATOM 723 O O . SER A 1 91 ? -6.184 7.164 11.383 1.00 94.44 91 SER A O 1
ATOM 725 N N . VAL A 1 92 ? -3.954 6.842 11.494 1.00 95.56 92 VAL A N 1
ATOM 726 C CA . VAL A 1 92 ? -3.980 5.392 11.757 1.00 95.56 92 VAL A CA 1
ATOM 727 C C . VAL A 1 92 ? -3.518 5.046 13.175 1.00 95.56 92 VAL A C 1
ATOM 729 O O . VAL A 1 92 ? -3.261 3.883 13.489 1.00 95.56 92 VAL A O 1
ATOM 732 N N . ARG A 1 93 ? -3.399 6.043 14.063 1.00 95.94 93 ARG A N 1
ATOM 733 C CA . ARG A 1 93 ? -2.833 5.848 15.402 1.00 95.94 93 ARG A CA 1
ATOM 734 C C . ARG A 1 93 ? -3.650 4.839 16.208 1.00 95.94 93 ARG A C 1
ATOM 736 O O . ARG A 1 93 ? -4.843 5.014 16.459 1.00 95.94 93 ARG A O 1
ATOM 743 N N . GLY A 1 94 ? -2.975 3.776 16.627 1.00 94.00 94 GLY A N 1
ATOM 744 C CA . GLY A 1 94 ? -3.506 2.612 17.325 1.00 94.00 94 GLY A CA 1
ATOM 745 C C . GLY A 1 94 ? -4.640 1.878 16.595 1.00 94.00 94 GLY A C 1
ATOM 746 O O . GLY A 1 94 ? -5.419 1.182 17.241 1.00 94.00 94 GLY A O 1
ATOM 747 N N . CYS A 1 95 ? -4.747 2.054 15.277 1.00 95.12 95 CYS A N 1
ATOM 748 C CA . CYS A 1 95 ? -5.679 1.326 14.422 1.00 95.12 95 CYS A CA 1
ATOM 749 C C . CYS A 1 95 ? -5.129 -0.051 14.030 1.00 95.12 95 CYS A C 1
ATOM 751 O O . CYS A 1 95 ? -3.911 -0.257 14.013 1.00 95.12 95 CYS A O 1
ATOM 753 N N . ASN A 1 96 ? -6.032 -0.975 13.705 1.00 96.19 96 ASN A N 1
ATOM 754 C CA . ASN A 1 96 ? -5.719 -2.219 13.011 1.00 96.19 96 ASN A CA 1
ATOM 755 C C . ASN A 1 96 ? -5.714 -1.923 11.510 1.00 96.19 96 ASN A C 1
ATOM 757 O O . ASN A 1 96 ? -6.764 -1.682 10.915 1.00 96.19 96 ASN A O 1
ATOM 761 N N . VAL A 1 97 ? -4.526 -1.876 10.917 1.00 97.31 97 VAL A N 1
ATOM 762 C CA . VAL A 1 97 ? -4.331 -1.488 9.523 1.00 97.31 97 VAL A CA 1
ATOM 763 C C . VAL A 1 97 ? -4.160 -2.726 8.654 1.00 97.31 97 VAL A C 1
ATOM 765 O O . VAL A 1 97 ? -3.298 -3.559 8.923 1.00 97.31 97 VAL A O 1
ATOM 768 N N . PHE A 1 98 ? -4.943 -2.814 7.587 1.00 97.88 98 PHE A N 1
ATOM 769 C CA . PHE A 1 98 ? -4.844 -3.831 6.548 1.00 97.88 98 PHE A CA 1
ATOM 770 C C . PHE A 1 98 ? -4.346 -3.178 5.261 1.00 97.88 98 PHE A C 1
ATOM 772 O O . PHE A 1 98 ? -4.943 -2.219 4.774 1.00 97.88 98 PHE A O 1
ATOM 779 N N . LEU A 1 99 ? -3.238 -3.680 4.722 1.00 98.19 99 LEU A N 1
ATOM 780 C CA . LEU A 1 99 ? -2.625 -3.185 3.493 1.00 98.19 99 LEU A CA 1
ATOM 781 C C . LEU A 1 99 ? -2.838 -4.213 2.388 1.00 98.19 99 LEU A C 1
ATOM 783 O O . LEU A 1 99 ? -2.244 -5.287 2.425 1.00 98.19 99 LEU A O 1
ATOM 787 N N . VAL A 1 100 ? -3.685 -3.889 1.416 1.00 98.19 100 VAL A N 1
ATOM 788 C CA . VAL A 1 100 ? -3.939 -4.727 0.244 1.00 98.19 100 VAL A CA 1
ATOM 789 C C . VAL A 1 100 ? -2.916 -4.374 -0.825 1.00 98.19 100 VAL A C 1
ATOM 791 O O . VAL A 1 100 ? -2.961 -3.290 -1.404 1.00 98.19 100 VAL A O 1
ATOM 794 N N . GLN A 1 101 ? -1.975 -5.282 -1.072 1.00 97.88 101 GLN A N 1
ATOM 795 C CA . GLN A 1 101 ? -0.964 -5.085 -2.104 1.00 97.88 101 GLN A CA 1
ATOM 796 C C . GLN A 1 101 ? -0.485 -6.427 -2.666 1.00 97.88 101 GLN A C 1
ATOM 798 O O . GLN A 1 101 ? 0.379 -7.083 -2.079 1.00 97.88 101 GLN A O 1
ATOM 803 N N . PRO A 1 102 ? -1.024 -6.852 -3.819 1.00 97.19 102 PRO A N 1
ATOM 804 C CA . PRO A 1 102 ? -0.443 -7.940 -4.593 1.00 97.19 102 PRO A CA 1
ATOM 805 C C . PRO A 1 102 ? 0.988 -7.606 -5.033 1.00 97.19 102 PRO A C 1
ATOM 807 O O . PRO A 1 102 ? 1.266 -6.489 -5.459 1.00 97.19 102 PRO A O 1
ATOM 810 N N . THR A 1 103 ? 1.889 -8.587 -5.023 1.00 96.25 103 THR A N 1
ATOM 811 C CA . THR A 1 103 ? 3.260 -8.435 -5.544 1.00 96.25 103 THR A CA 1
ATOM 812 C C . THR A 1 103 ? 3.377 -8.988 -6.971 1.00 96.25 103 THR A C 1
ATOM 814 O O . THR A 1 103 ? 4.311 -9.714 -7.318 1.00 96.25 103 THR A O 1
ATOM 817 N N . CYS A 1 104 ? 2.383 -8.676 -7.815 1.00 93.19 104 CYS A N 1
ATOM 818 C CA . CYS A 1 104 ? 2.370 -9.017 -9.242 1.00 93.19 104 CYS A CA 1
ATOM 819 C C . CYS A 1 104 ? 3.403 -8.181 -10.029 1.00 93.19 104 CYS A C 1
ATOM 821 O O . CYS A 1 104 ? 3.923 -7.204 -9.490 1.00 93.19 104 CYS A O 1
ATOM 823 N N . PRO A 1 105 ? 3.753 -8.546 -11.278 1.00 93.88 105 PRO A N 1
ATOM 824 C CA . PRO A 1 105 ? 4.679 -7.759 -12.091 1.00 93.88 105 PRO A CA 1
ATOM 825 C C . PRO A 1 105 ? 4.215 -6.299 -12.259 1.00 93.88 105 PRO A C 1
ATOM 827 O O . PRO A 1 105 ? 3.061 -6.097 -12.639 1.00 93.88 105 PRO A O 1
ATOM 830 N N . PRO A 1 106 ? 5.080 -5.292 -12.019 1.00 94.44 106 PRO A N 1
ATOM 831 C CA . PRO A 1 106 ? 6.489 -5.380 -11.609 1.00 94.44 106 PRO A CA 1
ATOM 832 C C . PRO A 1 106 ? 6.665 -5.715 -10.112 1.00 94.44 106 PRO A C 1
ATOM 834 O O . PRO A 1 106 ? 6.398 -4.906 -9.225 1.00 94.44 106 PRO A O 1
ATOM 837 N N . ALA A 1 107 ? 7.164 -6.924 -9.822 1.00 94.31 107 ALA A N 1
ATOM 838 C CA . ALA A 1 107 ? 7.114 -7.504 -8.476 1.00 94.31 107 ALA A CA 1
ATOM 839 C C . ALA A 1 107 ? 7.947 -6.725 -7.447 1.00 94.31 107 ALA A C 1
ATOM 841 O O . ALA A 1 107 ? 7.499 -6.532 -6.319 1.00 94.31 107 ALA A O 1
ATOM 842 N N . ASN A 1 108 ? 9.135 -6.255 -7.838 1.00 95.62 108 ASN A N 1
ATOM 843 C CA . ASN A 1 108 ? 10.036 -5.510 -6.952 1.00 95.62 108 ASN A CA 1
ATOM 844 C C . ASN A 1 108 ? 9.452 -4.172 -6.531 1.00 95.62 108 ASN A C 1
ATOM 846 O O . ASN A 1 108 ? 9.518 -3.815 -5.363 1.00 95.62 108 ASN A O 1
ATOM 850 N N . GLU A 1 109 ? 8.858 -3.451 -7.472 1.00 95.88 109 GLU A N 1
ATOM 851 C CA . GLU A 1 109 ? 8.271 -2.143 -7.208 1.00 95.88 109 GLU A CA 1
ATOM 852 C C . GLU A 1 109 ? 7.050 -2.281 -6.301 1.00 95.88 109 GLU A C 1
ATOM 854 O O . GLU A 1 109 ? 6.939 -1.561 -5.314 1.00 95.88 109 GLU A O 1
ATOM 859 N N . ASN A 1 110 ? 6.184 -3.262 -6.572 1.00 96.94 110 ASN A N 1
ATOM 860 C CA . ASN A 1 110 ? 5.001 -3.522 -5.752 1.00 96.94 110 ASN A CA 1
ATOM 861 C C . ASN A 1 110 ? 5.367 -4.003 -4.338 1.00 96.94 110 ASN A C 1
ATOM 863 O O . ASN A 1 110 ? 4.714 -3.611 -3.367 1.00 96.94 110 ASN A O 1
ATOM 867 N N . LEU A 1 111 ? 6.430 -4.807 -4.208 1.00 97.00 111 LEU A N 1
ATOM 868 C CA . LEU A 1 111 ? 6.979 -5.219 -2.917 1.00 97.00 111 LEU A CA 1
ATOM 869 C C . LEU A 1 111 ? 7.596 -4.034 -2.164 1.00 97.00 111 LEU A C 1
ATOM 871 O O . LEU A 1 111 ? 7.302 -3.848 -0.988 1.00 97.00 111 LEU A O 1
ATOM 875 N N . MET A 1 112 ? 8.414 -3.211 -2.825 1.00 97.81 112 MET A N 1
ATOM 876 C CA . MET A 1 112 ? 9.010 -2.023 -2.206 1.00 97.81 112 MET A CA 1
ATOM 877 C C . MET A 1 112 ? 7.944 -1.020 -1.769 1.00 97.81 112 MET A C 1
ATOM 879 O O . MET A 1 112 ? 8.018 -0.493 -0.661 1.00 97.81 112 MET A O 1
ATOM 883 N N . GLU A 1 113 ? 6.911 -0.811 -2.583 1.00 98.12 113 GLU A N 1
ATOM 884 C CA . GLU A 1 113 ? 5.763 0.014 -2.219 1.00 98.12 113 GLU A CA 1
ATOM 885 C C . GLU A 1 113 ? 5.075 -0.506 -0.949 1.00 98.12 113 GLU A C 1
ATOM 887 O O . GLU A 1 113 ? 4.842 0.275 -0.026 1.00 98.12 113 GLU A O 1
ATOM 892 N N . LEU A 1 114 ? 4.827 -1.821 -0.849 1.00 98.12 114 LEU A N 1
ATOM 893 C CA . LEU A 1 114 ? 4.267 -2.441 0.357 1.00 98.12 114 LEU A CA 1
ATOM 894 C C . LEU A 1 114 ? 5.137 -2.171 1.589 1.00 98.12 114 LEU A C 1
ATOM 896 O O . LEU A 1 114 ? 4.624 -1.777 2.635 1.00 98.12 114 LEU A O 1
ATOM 900 N N . LEU A 1 115 ? 6.452 -2.368 1.477 1.00 98.12 115 LEU A N 1
ATOM 901 C CA . LEU A 1 115 ? 7.384 -2.159 2.586 1.00 98.12 115 LEU A CA 1
ATOM 902 C C . LEU A 1 115 ? 7.383 -0.698 3.060 1.00 98.12 115 LEU A C 1
ATOM 904 O O . LEU A 1 115 ? 7.373 -0.441 4.265 1.00 98.12 115 LEU A O 1
ATOM 908 N N . ILE A 1 116 ? 7.317 0.259 2.134 1.00 98.12 116 ILE A N 1
ATOM 909 C CA . ILE A 1 116 ? 7.251 1.691 2.456 1.00 98.12 116 ILE A CA 1
ATOM 910 C C . ILE A 1 116 ? 5.886 2.055 3.067 1.00 98.12 116 ILE A C 1
ATOM 912 O O . ILE A 1 116 ? 5.825 2.854 4.003 1.00 98.12 116 ILE A O 1
ATOM 916 N N . MET A 1 117 ? 4.788 1.438 2.613 1.00 98.38 117 MET A N 1
ATOM 917 C CA . MET A 1 117 ? 3.470 1.575 3.250 1.00 98.38 117 MET A CA 1
ATOM 918 C C . MET A 1 117 ? 3.472 1.047 4.691 1.00 98.38 117 MET A C 1
ATOM 920 O O . MET A 1 117 ? 2.961 1.724 5.589 1.00 98.38 117 MET A O 1
ATOM 924 N N . ILE A 1 118 ? 4.071 -0.125 4.934 1.00 98.38 118 ILE A N 1
ATOM 925 C CA . ILE A 1 118 ? 4.236 -0.696 6.280 1.00 98.38 118 ILE A CA 1
ATOM 926 C C . ILE A 1 118 ? 5.042 0.264 7.159 1.00 98.38 118 ILE A C 1
ATOM 928 O O . ILE A 1 118 ? 4.634 0.555 8.286 1.00 98.38 118 ILE A O 1
ATOM 932 N N . ASP A 1 119 ? 6.150 0.801 6.644 1.00 98.19 119 ASP A N 1
ATOM 933 C CA . ASP A 1 119 ? 6.964 1.770 7.375 1.00 98.19 119 ASP A CA 1
ATOM 934 C C . ASP A 1 119 ? 6.179 3.043 7.734 1.00 98.19 119 ASP A C 1
ATOM 936 O O . ASP A 1 119 ? 6.208 3.484 8.887 1.00 98.19 119 ASP A O 1
ATOM 940 N N . ALA A 1 120 ? 5.415 3.599 6.788 1.00 97.81 120 ALA A N 1
ATOM 941 C CA . ALA A 1 120 ? 4.566 4.762 7.031 1.00 97.81 120 ALA A CA 1
ATOM 942 C C . ALA A 1 120 ? 3.522 4.494 8.133 1.00 97.81 120 ALA A C 1
ATOM 944 O O . ALA A 1 120 ? 3.335 5.328 9.023 1.00 97.81 120 ALA A O 1
ATOM 945 N N . CYS A 1 121 ? 2.889 3.315 8.129 1.00 97.88 121 CYS A N 1
ATOM 946 C CA . CYS A 1 121 ? 1.928 2.911 9.161 1.00 97.88 121 CYS A CA 1
ATOM 947 C C . CYS A 1 121 ? 2.589 2.741 10.535 1.00 97.88 121 CYS A C 1
ATOM 949 O O . CYS A 1 121 ? 2.040 3.177 11.550 1.00 97.88 121 CYS A O 1
ATOM 951 N N . ARG A 1 122 ? 3.791 2.150 10.571 1.00 97.62 122 ARG A N 1
ATOM 952 C CA . ARG A 1 122 ? 4.583 1.981 11.795 1.00 97.62 122 ARG A CA 1
ATOM 953 C C . ARG A 1 122 ? 4.953 3.333 12.401 1.00 97.62 122 ARG A C 1
ATOM 955 O O . ARG A 1 122 ? 4.723 3.545 13.588 1.00 97.62 122 ARG A O 1
ATOM 962 N N . ARG A 1 123 ? 5.459 4.275 11.595 1.00 97.44 123 ARG A N 1
ATOM 963 C CA . ARG A 1 123 ? 5.784 5.642 12.052 1.00 97.44 123 ARG A CA 1
ATOM 964 C C . ARG A 1 123 ? 4.551 6.413 12.520 1.00 97.44 123 ARG A C 1
ATOM 966 O O . ARG A 1 123 ? 4.631 7.161 13.489 1.00 97.44 123 ARG A O 1
ATOM 973 N N . ALA A 1 124 ? 3.394 6.174 11.906 1.00 97.12 124 ALA A N 1
ATOM 974 C CA . ALA A 1 124 ? 2.113 6.723 12.345 1.00 97.12 124 ALA A CA 1
ATOM 975 C C . ALA A 1 124 ? 1.518 6.021 13.589 1.00 97.12 124 ALA A C 1
ATOM 977 O O . ALA A 1 124 ? 0.405 6.344 14.010 1.00 97.12 124 ALA A O 1
ATOM 978 N N . SER A 1 125 ? 2.263 5.098 14.215 1.00 96.69 125 SER A N 1
ATOM 979 C CA . SER A 1 125 ? 1.879 4.379 15.434 1.00 96.69 125 SER A CA 1
ATOM 980 C C . SER A 1 125 ? 0.604 3.542 15.281 1.00 96.69 125 SER A C 1
ATOM 982 O O . SER A 1 125 ? -0.243 3.534 16.179 1.00 96.69 125 SER A O 1
ATOM 984 N N . ALA A 1 126 ? 0.439 2.853 14.148 1.00 97.00 126 ALA A N 1
ATOM 985 C CA . ALA A 1 126 ? -0.581 1.813 14.005 1.00 97.00 126 ALA A CA 1
ATOM 986 C C . ALA A 1 126 ? -0.407 0.721 15.080 1.00 97.00 126 ALA A C 1
ATOM 988 O O . ALA A 1 126 ? 0.716 0.411 15.476 1.00 97.00 126 ALA A O 1
ATOM 989 N N . LYS A 1 127 ? -1.516 0.148 15.569 1.00 96.12 127 LYS A N 1
ATOM 990 C CA . LYS A 1 127 ? -1.480 -0.913 16.594 1.00 96.12 127 LYS A CA 1
ATOM 991 C C . LYS A 1 127 ? -1.043 -2.236 15.978 1.00 96.12 127 LYS A C 1
ATOM 993 O O . LYS A 1 127 ? -0.158 -2.893 16.506 1.00 96.12 127 LYS A O 1
ATOM 998 N N . ASN A 1 128 ? -1.682 -2.600 14.871 1.00 96.75 128 ASN A N 1
ATOM 999 C CA . ASN A 1 128 ? -1.389 -3.798 14.099 1.00 96.75 128 ASN A CA 1
ATOM 1000 C C . ASN A 1 128 ? -1.316 -3.419 12.623 1.00 96.75 128 ASN A C 1
ATOM 1002 O O . ASN A 1 128 ? -2.098 -2.588 12.163 1.00 96.75 128 ASN A O 1
ATOM 1006 N N . ILE A 1 129 ? -0.389 -4.032 11.890 1.00 97.88 129 ILE A N 1
ATOM 1007 C CA . ILE A 1 129 ? -0.225 -3.843 10.448 1.00 97.88 129 ILE A CA 1
ATOM 1008 C C . ILE A 1 129 ? -0.263 -5.232 9.813 1.00 97.88 129 ILE A C 1
ATOM 1010 O O . ILE A 1 129 ? 0.630 -6.041 10.047 1.00 97.88 129 ILE A O 1
ATOM 1014 N N . THR A 1 130 ? -1.303 -5.505 9.030 1.00 97.81 130 THR A N 1
ATOM 1015 C CA . THR A 1 130 ? -1.527 -6.787 8.354 1.00 97.81 130 THR A CA 1
ATOM 1016 C C . THR A 1 130 ? -1.392 -6.589 6.853 1.00 97.81 130 THR A C 1
ATOM 1018 O O . THR A 1 130 ? -2.158 -5.839 6.250 1.00 97.81 130 THR A O 1
ATOM 1021 N N . ALA A 1 131 ? -0.422 -7.261 6.235 1.00 97.62 131 ALA A N 1
ATOM 1022 C CA . ALA A 1 131 ? -0.274 -7.267 4.786 1.00 97.62 131 ALA A CA 1
ATOM 1023 C C . ALA A 1 131 ? -1.173 -8.348 4.172 1.00 97.62 131 ALA A C 1
ATOM 1025 O O . ALA A 1 131 ? -1.017 -9.535 4.452 1.00 97.62 131 ALA A O 1
ATOM 1026 N N . VAL A 1 132 ? -2.102 -7.931 3.318 1.00 97.69 132 VAL A N 1
ATOM 1027 C CA . VAL A 1 132 ? -2.944 -8.810 2.508 1.00 97.69 132 VAL A CA 1
ATOM 1028 C C . VAL A 1 132 ? -2.317 -8.870 1.120 1.00 97.69 132 VAL A C 1
ATOM 1030 O O . VAL A 1 132 ? -2.355 -7.892 0.371 1.00 97.69 132 VAL A O 1
ATOM 1033 N N . ILE A 1 133 ? -1.718 -10.016 0.785 1.00 97.38 133 ILE A N 1
ATOM 1034 C CA . ILE A 1 133 ? -0.976 -10.228 -0.467 1.00 97.38 133 ILE A CA 1
ATOM 1035 C C . ILE A 1 133 ? -1.660 -11.351 -1.271 1.00 97.38 133 ILE A C 1
ATOM 1037 O O . ILE A 1 133 ? -1.254 -12.508 -1.171 1.00 97.38 133 ILE A O 1
ATOM 1041 N N . PRO A 1 134 ? -2.713 -11.044 -2.060 1.00 95.62 134 PRO A N 1
ATOM 1042 C CA . PRO A 1 134 ? -3.488 -12.049 -2.802 1.00 95.62 134 PRO A CA 1
ATOM 1043 C C . PRO A 1 134 ? -2.650 -12.854 -3.799 1.00 95.62 134 PRO A C 1
ATOM 1045 O O . PRO A 1 134 ? -2.880 -14.040 -4.008 1.00 95.62 134 PRO A O 1
ATOM 1048 N N . TYR A 1 135 ? -1.663 -12.198 -4.409 1.00 95.62 135 TYR A N 1
ATOM 1049 C CA . TYR A 1 135 ? -0.662 -12.829 -5.256 1.00 95.62 135 TYR A CA 1
ATOM 1050 C C . TYR A 1 135 ? 0.713 -12.576 -4.651 1.00 95.62 135 TYR A C 1
ATOM 1052 O O . TYR A 1 135 ? 1.158 -11.427 -4.610 1.00 95.62 135 TYR A O 1
ATOM 1060 N N . PHE A 1 136 ? 1.371 -13.645 -4.199 1.00 94.25 136 PHE A N 1
ATOM 1061 C CA . PHE A 1 136 ? 2.714 -13.591 -3.632 1.00 94.25 136 PHE A CA 1
ATOM 1062 C C . PHE A 1 136 ? 3.757 -13.900 -4.714 1.00 94.25 136 PHE A C 1
ATOM 1064 O O . PHE A 1 136 ? 4.056 -15.058 -5.020 1.00 94.25 136 PHE A O 1
ATOM 1071 N N . GLY A 1 137 ? 4.311 -12.845 -5.314 1.00 91.56 137 GLY A N 1
ATOM 1072 C CA . GLY A 1 137 ? 5.525 -12.919 -6.122 1.00 91.56 137 GLY A CA 1
ATOM 1073 C C . GLY A 1 137 ? 6.676 -13.565 -5.342 1.00 91.56 137 GLY A C 1
ATOM 1074 O O . GLY A 1 137 ? 6.634 -13.668 -4.121 1.00 91.56 137 GLY A O 1
ATOM 1075 N N . TYR A 1 138 ? 7.699 -14.051 -6.048 1.00 89.88 138 TYR A N 1
ATOM 1076 C CA . TYR A 1 138 ? 8.826 -14.804 -5.469 1.00 89.88 138 TYR A CA 1
ATOM 1077 C C . TYR A 1 138 ? 8.494 -16.150 -4.805 1.00 89.88 138 TYR A C 1
ATOM 1079 O O . TYR A 1 138 ? 9.418 -16.888 -4.473 1.00 89.88 138 TYR A O 1
ATOM 1087 N N . ALA A 1 139 ? 7.222 -16.561 -4.723 1.00 88.88 139 ALA A N 1
ATOM 1088 C CA . ALA A 1 139 ? 6.824 -17.852 -4.146 1.00 88.88 139 ALA A CA 1
ATOM 1089 C C . ALA A 1 139 ? 7.548 -19.074 -4.753 1.00 88.88 139 ALA A C 1
ATOM 1091 O O . ALA A 1 139 ? 7.726 -20.092 -4.088 1.00 88.88 139 ALA A O 1
ATOM 1092 N N . ARG A 1 140 ? 7.971 -18.986 -6.022 1.00 85.75 140 ARG A N 1
ATOM 1093 C CA . ARG A 1 140 ? 8.641 -20.079 -6.750 1.00 85.75 140 ARG A CA 1
ATOM 1094 C C . ARG A 1 140 ? 10.118 -20.250 -6.383 1.00 85.75 140 ARG A C 1
ATOM 1096 O O . ARG A 1 140 ? 10.655 -21.324 -6.609 1.00 85.75 140 ARG A O 1
ATOM 1103 N N . ALA A 1 141 ? 10.750 -19.232 -5.796 1.00 77.94 141 ALA A N 1
ATOM 1104 C CA . ALA A 1 141 ? 12.165 -19.254 -5.415 1.00 77.94 141 ALA A CA 1
ATOM 1105 C C . ALA A 1 141 ? 12.425 -19.982 -4.079 1.00 77.94 141 ALA A C 1
ATOM 1107 O O . ALA A 1 141 ? 13.541 -19.982 -3.575 1.00 77.94 141 ALA A O 1
ATOM 1108 N N . ASN A 1 142 ? 11.402 -20.617 -3.496 1.00 69.31 142 ASN A N 1
ATOM 1109 C CA . ASN A 1 142 ? 11.492 -21.340 -2.225 1.00 69.31 142 ASN A CA 1
ATOM 1110 C C . ASN A 1 142 ? 12.192 -22.715 -2.337 1.00 69.31 142 ASN A C 1
ATOM 1112 O O . ASN A 1 142 ? 12.150 -23.519 -1.409 1.00 69.31 142 ASN A O 1
ATOM 1116 N N . ARG A 1 143 ? 12.797 -23.037 -3.484 1.00 67.06 143 ARG A N 1
ATOM 1117 C CA . ARG A 1 143 ? 13.551 -24.277 -3.686 1.00 67.06 143 ARG A CA 1
ATOM 1118 C C . ARG A 1 143 ? 14.942 -23.927 -4.190 1.00 67.06 143 ARG A C 1
ATOM 1120 O O . ARG A 1 143 ? 15.085 -23.145 -5.123 1.00 67.06 143 ARG A O 1
ATOM 1127 N N . LYS A 1 144 ? 15.940 -24.487 -3.514 1.00 63.78 144 LYS A N 1
ATOM 1128 C CA . LYS A 1 144 ? 17.323 -24.516 -3.969 1.00 63.78 144 LYS A CA 1
ATOM 1129 C C . LYS A 1 144 ? 17.418 -25.630 -5.012 1.00 63.78 144 LYS A C 1
ATOM 1131 O O . LYS A 1 144 ? 17.098 -26.768 -4.669 1.00 63.78 144 LYS A O 1
ATOM 1136 N N . ASP A 1 145 ? 17.790 -25.280 -6.237 1.00 56.59 145 ASP A N 1
ATOM 1137 C CA . ASP A 1 145 ? 18.390 -26.237 -7.172 1.00 56.59 145 ASP A CA 1
ATOM 1138 C C . ASP A 1 145 ? 19.845 -26.514 -6.753 1.00 56.59 145 ASP A C 1
ATOM 1140 O O . ASP A 1 145 ? 20.507 -25.576 -6.232 1.00 56.59 145 ASP A O 1
#

Foldseek 3Di:
DDDDDDDDDDDDDDDDDDPPPPDDPPDDCPPPVDVPVPPPPPPPQPQEAEEEDPQCVPVSQVVQVVVVHGHFDKDWDADPVRDIDIDGPDQNAQGAYEYEFACPPVNVSSVVRVVVVVVNNVVSHHNHYHYDHVHDPPPVVPDDD

Sequence (145 aa):
MRCSLVEPLKFKNGKPHFPLLASDPAFPTFFSPNSHFQNDINKHDTRLRIFSGTANPALGQEIACYMGLELGKIKIKRFADGEIYVQLQESVRGCNVFLVQPTCPPANENLMELLIMIDACRRASAKNITAVIPYFGYARANRKD

Secondary structure (DSSP, 8-state):
------------SS-------TT-TTS-GGGS--TTSSS-S-TT-TTEEEEE-SS-HHHHHHHHHHTT-PPP-EEEEE-TTSPEEEEESS--TT-EEEEE----SSHHHHHHHHHHHHHHHHHTT-SEEEEE-SS-TTGGGSS--

pLDDT: mean 76.7, std 26.62, range [25.39, 98.38]

Organism: Gossypium barbadense (NCBI:txid3634)

InterPro domains:
  IPR005946 Ribose-phosphate pyrophosphokinase [PTHR10210] (47-145)
  IPR005946 Ribose-phosphate pyrophosphokinase [TIGR01251] (49-144)
  IPR029057 Phosphoribosyltransferase-like [G3DSA:3.40.50.2020] (42-145)
  IPR029057 Phosphoribosyltransferase-like [SSF53271] (48-144)
  IPR029099 Ribose-phosphate pyrophosphokinase, N-terminal domain [PF13793] (48-144)

Radius of gyration: 18.29 Å; chains: 1; bounding box: 48×37×50 Å